Protein AF-A0A928XTD2-F1 (afdb_monomer_lite)

Sequence (99 aa):
MSQAPKLALACGALTLFSFANFASSEPSPPVVRFPVEQPVALSARVALLEQKVHALEQRLKAHEAAHKATPPTGVLADPCEPPYTVDPQGMRIPKWDCL

pLDDT: mean 70.51, std 19.49, range [35.97, 97.06]

Structure (mmCIF, N/CA/C/O backbone):
data_AF-A0A928XTD2-F1
#
_entry.id   AF-A0A928XTD2-F1
#
loop_
_atom_site.group_PDB
_atom_site.id
_atom_site.type_symbol
_atom_site.label_atom_id
_atom_site.label_alt_id
_atom_site.label_comp_id
_atom_site.label_asym_id
_atom_site.label_entity_id
_atom_site.label_seq_id
_atom_site.pdbx_PDB_ins_code
_atom_site.Cartn_x
_atom_site.Cartn_y
_atom_site.Cartn_z
_atom_site.occupancy
_atom_site.B_iso_or_equiv
_atom_site.auth_seq_id
_atom_site.auth_comp_id
_atom_site.auth_asym_id
_atom_site.auth_atom_id
_atom_site.pdbx_PDB_model_num
ATOM 1 N N . MET A 1 1 ? -7.936 -52.460 59.311 1.00 43.31 1 MET A N 1
ATOM 2 C CA . MET A 1 1 ? -8.031 -50.984 59.350 1.00 43.31 1 MET A CA 1
ATOM 3 C C . MET A 1 1 ? -9.328 -50.646 58.618 1.00 43.31 1 MET A C 1
ATOM 5 O O . MET A 1 1 ? -9.389 -50.877 57.423 1.00 43.31 1 MET A O 1
ATOM 9 N N . SER A 1 2 ? -10.469 -50.562 59.319 1.00 39.84 2 SER A N 1
ATOM 10 C CA . SER A 1 2 ? -11.049 -49.311 59.877 1.00 39.84 2 SER A CA 1
ATOM 11 C C . SER A 1 2 ? -11.036 -48.177 58.848 1.00 39.84 2 SER A C 1
ATOM 13 O O . SER A 1 2 ? -9.960 -47.865 58.365 1.00 39.84 2 SER A O 1
ATOM 15 N N . GLN A 1 3 ? -12.116 -47.479 58.489 1.00 40.34 3 GLN A N 1
ATOM 16 C CA . GLN A 1 3 ? -13.473 -47.299 59.040 1.00 40.34 3 GLN A CA 1
ATOM 17 C C . GLN A 1 3 ? -14.241 -46.502 57.943 1.00 40.34 3 GLN A C 1
ATOM 19 O O . GLN A 1 3 ? -13.661 -45.569 57.406 1.00 40.34 3 GLN A O 1
ATOM 24 N N . ALA A 1 4 ? -15.400 -46.951 57.427 1.00 52.25 4 ALA A N 1
ATOM 25 C CA . ALA A 1 4 ? -16.773 -46.545 57.821 1.00 52.25 4 ALA A CA 1
ATOM 26 C C . ALA A 1 4 ? -17.285 -45.229 57.157 1.00 52.25 4 ALA A C 1
ATOM 28 O O . ALA A 1 4 ? -16.463 -44.402 56.787 1.00 52.25 4 ALA A O 1
ATOM 29 N N . PRO A 1 5 ? -18.605 -44.918 57.138 1.00 52.09 5 PRO A N 1
ATOM 30 C CA . PRO A 1 5 ? -19.803 -45.745 56.876 1.00 52.09 5 PRO A CA 1
ATOM 31 C C . PRO A 1 5 ? -20.839 -45.029 55.935 1.00 52.09 5 PRO A C 1
ATOM 33 O O . PRO A 1 5 ? -20.773 -43.829 55.727 1.00 52.09 5 PRO A O 1
ATOM 36 N N . LYS A 1 6 ? -21.673 -45.755 55.173 1.00 40.03 6 LYS A N 1
ATOM 37 C CA . LYS A 1 6 ? -23.116 -46.065 55.379 1.00 40.03 6 LYS A CA 1
ATOM 38 C C . LYS A 1 6 ? -24.153 -44.914 55.307 1.00 40.03 6 LYS A C 1
ATOM 40 O O . LYS A 1 6 ? -23.971 -43.868 55.907 1.00 40.03 6 LYS A O 1
ATOM 45 N N . LEU A 1 7 ? -25.327 -45.311 54.784 1.00 43.59 7 LEU A N 1
ATOM 46 C CA . LEU A 1 7 ? -26.692 -44.760 54.930 1.00 43.59 7 LEU A CA 1
ATOM 47 C C . LEU A 1 7 ? -27.015 -43.518 54.067 1.00 43.59 7 LEU A C 1
ATOM 49 O O . L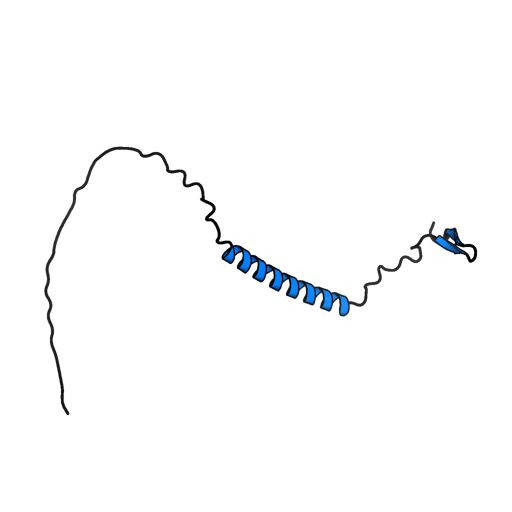EU A 1 7 ? -26.351 -42.505 54.181 1.00 43.59 7 LEU A O 1
ATOM 53 N N . ALA A 1 8 ? -27.922 -43.573 53.083 1.00 43.31 8 ALA A N 1
ATOM 54 C CA . ALA A 1 8 ? -29.364 -43.894 53.097 1.00 43.31 8 ALA A CA 1
ATOM 55 C C . ALA A 1 8 ? -30.267 -42.670 53.353 1.00 43.31 8 ALA A C 1
ATOM 57 O O . ALA A 1 8 ? -29.879 -41.740 54.046 1.00 43.31 8 ALA A O 1
ATOM 58 N N . LEU A 1 9 ? -31.502 -42.803 52.849 1.00 43.91 9 LEU A N 1
ATOM 59 C CA . LEU A 1 9 ? -32.709 -41.974 53.012 1.00 43.91 9 LEU A CA 1
ATOM 60 C C . LEU A 1 9 ? -32.779 -40.718 52.128 1.00 43.91 9 LEU A C 1
ATOM 62 O O . LEU A 1 9 ? -31.972 -39.815 52.267 1.00 43.91 9 LEU A O 1
ATOM 66 N N . ALA A 1 10 ? -33.638 -40.642 51.106 1.00 45.22 10 ALA A N 1
ATOM 67 C CA . ALA A 1 10 ? -35.097 -40.852 51.036 1.00 45.22 10 ALA A CA 1
ATOM 68 C C . ALA A 1 10 ? -35.929 -39.726 51.669 1.00 45.22 10 ALA A C 1
ATOM 70 O O . ALA A 1 10 ? -35.533 -39.116 52.655 1.00 45.22 10 ALA A O 1
ATOM 71 N N . CYS A 1 11 ? -37.131 -39.579 51.103 1.00 35.97 11 CYS A N 1
ATOM 72 C CA . CYS A 1 11 ? -38.225 -38.673 51.459 1.00 35.97 11 CYS A CA 1
ATOM 73 C C . CYS A 1 11 ? -38.011 -37.202 51.073 1.00 35.97 11 CYS A C 1
ATOM 75 O O . CYS A 1 11 ? -37.046 -36.573 51.465 1.00 35.97 11 CYS A O 1
ATOM 77 N N . GLY A 1 12 ? -38.909 -36.557 50.343 1.00 39.50 12 GLY A N 1
ATOM 78 C CA . GLY A 1 12 ? -40.240 -36.966 49.926 1.00 39.50 12 GLY A CA 1
ATOM 79 C C . GLY A 1 12 ? -41.104 -35.724 49.737 1.00 39.50 12 GLY A C 1
ATOM 80 O O . GLY A 1 12 ? -40.860 -34.701 50.361 1.00 39.50 12 GLY A O 1
ATOM 81 N N . ALA A 1 13 ? -42.126 -35.880 48.901 1.00 45.00 13 ALA A N 1
ATOM 82 C CA . ALA A 1 13 ? -43.361 -35.107 48.922 1.00 45.00 13 ALA A CA 1
ATOM 83 C C . ALA A 1 13 ? -43.252 -33.581 48.737 1.00 45.00 13 ALA A C 1
ATOM 85 O O . ALA A 1 13 ? -43.083 -32.832 49.688 1.00 45.00 13 ALA A O 1
ATOM 86 N N . LEU A 1 14 ? -43.552 -33.117 47.523 1.00 51.69 14 LEU A N 1
ATOM 87 C CA . LEU A 1 14 ? -44.649 -32.160 47.338 1.00 51.69 14 LEU A CA 1
ATOM 88 C C . LEU A 1 14 ? -45.152 -32.257 45.899 1.00 51.69 14 LEU A C 1
ATOM 90 O O . LEU A 1 14 ? -44.682 -31.641 44.950 1.00 51.69 14 LEU A O 1
ATOM 94 N N . THR A 1 15 ? -46.101 -33.170 45.788 1.00 52.50 15 THR A N 1
ATOM 95 C CA . THR A 1 15 ? -47.127 -33.284 44.769 1.00 52.50 15 THR A CA 1
ATOM 96 C C . THR A 1 15 ? -47.840 -31.957 44.491 1.00 52.50 15 THR A C 1
ATOM 98 O O . THR A 1 15 ? -48.179 -31.242 45.427 1.00 52.50 15 THR A O 1
ATOM 101 N N . LEU A 1 16 ? -48.210 -31.776 43.218 1.00 52.78 16 LEU A N 1
ATOM 102 C CA . LEU A 1 16 ? -49.444 -31.128 42.752 1.00 52.78 16 LEU A CA 1
ATOM 103 C C . LEU A 1 16 ? -49.606 -29.627 43.037 1.00 52.78 16 LEU A C 1
ATOM 105 O O . LEU A 1 16 ? -50.080 -29.251 44.098 1.00 52.78 16 LEU A O 1
ATOM 109 N N . PHE A 1 17 ? -49.442 -28.793 42.004 1.00 50.09 17 PHE A N 1
ATOM 110 C CA . PHE A 1 17 ? -50.427 -27.733 41.759 1.00 50.09 17 PHE A CA 1
ATOM 111 C C . PHE A 1 17 ? -50.679 -27.552 40.258 1.00 50.09 17 PHE A C 1
ATOM 113 O O . PHE A 1 17 ? -49.906 -26.961 39.509 1.00 50.09 17 PHE A O 1
ATOM 120 N N . SER A 1 18 ? -51.788 -28.161 39.855 1.00 46.53 18 SER A N 1
ATOM 121 C CA . SER A 1 18 ? -52.502 -28.003 38.598 1.00 46.53 18 SER A CA 1
ATOM 122 C C . SER A 1 18 ? -53.058 -26.586 38.424 1.00 46.53 18 SER A C 1
ATOM 124 O O . SER A 1 18 ? -53.511 -25.980 39.387 1.00 46.53 18 SER A O 1
ATOM 126 N N . PHE A 1 19 ? -53.075 -26.144 37.163 1.00 48.69 19 PHE A N 1
ATOM 127 C CA . PHE A 1 19 ? -54.093 -25.321 36.494 1.00 48.69 19 PHE A CA 1
ATOM 128 C C . PHE A 1 19 ? -54.784 -24.198 37.287 1.00 48.69 19 PHE A C 1
ATOM 130 O O . PHE A 1 19 ? -55.667 -24.454 38.095 1.00 48.69 19 PHE A O 1
ATOM 137 N N . ALA A 1 20 ? -54.497 -22.953 36.897 1.00 51.03 20 ALA A N 1
ATOM 138 C CA . ALA A 1 20 ? -55.472 -21.978 36.382 1.00 51.03 20 ALA A CA 1
ATOM 139 C C . ALA A 1 20 ? -54.932 -20.557 36.586 1.00 51.03 20 ALA A C 1
ATOM 141 O O . ALA A 1 20 ? -54.975 -20.009 37.681 1.00 51.03 20 ALA A O 1
ATOM 142 N N . ASN A 1 21 ? -54.477 -19.925 35.510 1.00 50.81 21 ASN A N 1
ATOM 143 C CA . ASN A 1 21 ? -54.638 -18.481 35.394 1.00 50.81 21 ASN A CA 1
ATOM 144 C C . ASN A 1 21 ? -54.981 -18.163 33.943 1.00 50.81 21 ASN A C 1
ATOM 146 O O . ASN A 1 21 ? -54.128 -17.915 33.095 1.00 50.81 21 ASN A O 1
ATOM 150 N N . PHE A 1 22 ? -56.274 -18.310 33.669 1.00 50.75 22 PHE A N 1
ATOM 151 C CA . PHE A 1 22 ? -56.928 -17.842 32.465 1.00 50.75 22 PHE A CA 1
ATOM 152 C C . PHE A 1 22 ? -57.494 -16.446 32.762 1.00 50.75 22 PHE A C 1
ATOM 154 O O . PHE A 1 22 ? -58.167 -16.272 33.773 1.00 50.75 22 PHE A O 1
ATOM 161 N N . ALA A 1 23 ? -57.244 -15.518 31.831 1.00 46.38 23 ALA A N 1
ATOM 162 C CA . ALA A 1 23 ? -57.829 -14.182 31.668 1.00 46.38 23 ALA A CA 1
ATOM 163 C C . ALA A 1 23 ? -57.344 -13.033 32.584 1.00 46.38 23 ALA A C 1
ATOM 165 O O . ALA A 1 23 ? -57.787 -12.895 33.716 1.00 46.38 23 ALA A O 1
ATOM 166 N N . SER A 1 24 ? -56.579 -12.092 32.006 1.00 40.62 24 SER A N 1
ATOM 167 C CA . SER A 1 24 ? -57.055 -10.701 31.893 1.00 40.62 24 SER A CA 1
ATOM 168 C C . SER A 1 24 ? -56.265 -9.885 30.853 1.00 40.62 24 SER A C 1
ATOM 170 O O . SER A 1 24 ? -55.041 -9.841 30.879 1.00 40.62 24 SER A O 1
ATOM 172 N N . SER A 1 25 ? -57.034 -9.308 29.928 1.00 47.28 25 SER A N 1
ATOM 173 C CA . SER A 1 25 ? -56.842 -8.153 29.034 1.00 47.28 25 SER A CA 1
ATOM 174 C C . SER A 1 25 ? -55.489 -7.416 28.979 1.00 47.28 25 SER A C 1
ATOM 176 O O . SER A 1 25 ? -54.993 -6.957 30.000 1.00 47.28 25 SER A O 1
ATOM 178 N N . GLU A 1 26 ? -54.975 -7.195 27.756 1.00 51.66 26 GLU A N 1
ATOM 179 C CA . GLU A 1 26 ? -54.821 -5.870 27.091 1.00 51.66 26 GLU A CA 1
ATOM 180 C C . GLU A 1 26 ? -53.644 -5.902 26.076 1.00 51.66 26 GLU A C 1
ATOM 182 O O . GLU A 1 26 ? -52.535 -6.311 26.438 1.00 51.66 26 GLU A O 1
ATOM 187 N N . PRO A 1 27 ? -53.824 -5.528 24.788 1.00 47.47 27 PRO A N 1
ATOM 188 C CA . PRO A 1 27 ? -52.759 -5.624 23.795 1.00 47.47 27 PRO A CA 1
ATOM 189 C C . PRO A 1 27 ? -51.774 -4.470 23.996 1.00 47.47 27 PRO A C 1
ATOM 191 O O . PRO A 1 27 ? -52.011 -3.341 23.572 1.00 47.47 27 PRO A O 1
ATOM 194 N N . SER A 1 28 ? -50.646 -4.750 24.645 1.00 51.66 28 SER A N 1
ATOM 195 C CA . SER A 1 28 ? -49.520 -3.816 24.650 1.00 51.66 28 SER A CA 1
ATOM 196 C C . SER A 1 28 ? -48.905 -3.761 23.241 1.00 51.66 28 SER A C 1
ATOM 198 O O . SER A 1 28 ? -48.684 -4.810 22.627 1.00 51.66 28 SER A O 1
ATOM 200 N N . PRO A 1 29 ? -48.673 -2.559 22.679 1.00 56.34 29 PRO A N 1
ATOM 201 C CA . PRO A 1 29 ? -48.157 -2.413 21.322 1.00 56.34 29 PRO A CA 1
ATOM 202 C C . PRO A 1 29 ? -46.772 -3.063 21.198 1.00 56.34 29 PRO A C 1
ATOM 204 O O . PRO A 1 29 ? -46.041 -3.137 22.192 1.00 56.34 29 PRO A O 1
ATOM 207 N N . PRO A 1 30 ? -46.379 -3.524 19.992 1.00 56.50 30 PRO A N 1
ATOM 208 C CA . PRO A 1 30 ? -45.070 -4.117 19.783 1.00 56.50 30 PRO A CA 1
ATOM 209 C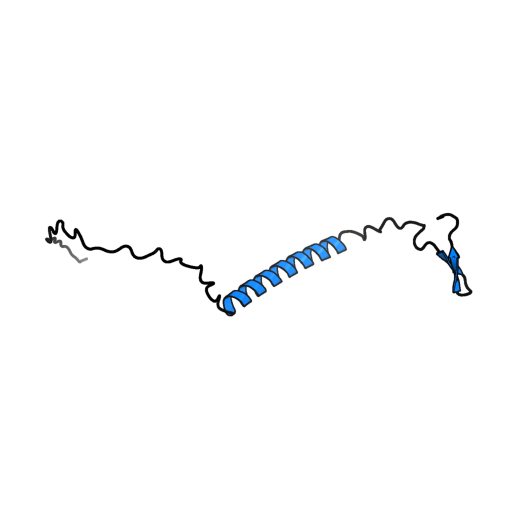 C . PRO A 1 30 ? -44.015 -3.094 20.188 1.00 56.50 30 PRO A C 1
ATOM 211 O O . PRO A 1 30 ? -43.867 -2.046 19.559 1.00 56.50 30 PRO A O 1
ATOM 214 N N . VAL A 1 31 ? -43.294 -3.393 21.268 1.00 58.75 31 VAL A N 1
ATOM 215 C CA . VAL A 1 31 ? -42.099 -2.650 21.650 1.00 58.75 31 VAL A CA 1
ATOM 216 C C . VAL A 1 31 ? -41.133 -2.805 20.485 1.00 58.75 31 VAL A C 1
ATOM 218 O O . VAL A 1 31 ? -40.479 -3.840 20.341 1.00 58.75 31 VAL A O 1
ATOM 221 N N . VAL A 1 32 ? -41.077 -1.788 19.624 1.00 60.12 32 VAL A N 1
ATOM 222 C CA . VAL A 1 32 ? -40.020 -1.626 18.634 1.00 60.12 32 VAL A CA 1
ATOM 223 C C . VAL A 1 32 ? -38.741 -1.478 19.443 1.00 60.12 32 VAL A C 1
ATOM 225 O O . VAL A 1 32 ? -38.388 -0.395 19.908 1.00 60.12 32 VAL A O 1
ATOM 228 N N . ARG A 1 33 ? -38.071 -2.605 19.687 1.00 60.50 33 ARG A N 1
ATOM 229 C CA . ARG A 1 33 ? -36.699 -2.606 20.168 1.00 60.50 33 ARG A CA 1
ATOM 230 C C . ARG A 1 33 ? -35.862 -2.088 19.015 1.00 60.50 33 ARG A C 1
ATOM 232 O O . ARG A 1 33 ? -35.424 -2.852 18.161 1.00 60.50 33 ARG A O 1
ATOM 239 N N . PHE A 1 34 ? -35.677 -0.775 18.977 1.00 54.59 34 PHE A N 1
ATOM 240 C CA . PHE A 1 34 ? -34.568 -0.212 18.234 1.00 54.59 34 PHE A CA 1
ATOM 241 C C . PHE A 1 34 ? -33.302 -0.922 18.728 1.00 54.59 34 PHE A C 1
ATOM 243 O O . PHE A 1 34 ? -33.142 -1.065 19.947 1.00 54.59 34 PHE A O 1
ATOM 250 N N . PRO A 1 35 ? -32.436 -1.423 17.832 1.00 60.34 35 PRO A N 1
ATOM 251 C CA . PRO A 1 35 ? -31.119 -1.873 18.234 1.00 60.34 35 PRO A CA 1
ATOM 252 C C . PRO A 1 35 ? -30.416 -0.658 18.835 1.00 60.34 35 PRO A C 1
ATOM 254 O O . PRO A 1 35 ? -29.944 0.225 18.127 1.00 60.34 35 PRO A O 1
ATOM 257 N N . VAL A 1 36 ? -30.438 -0.577 20.163 1.00 53.84 36 VAL A N 1
ATOM 258 C CA . VAL A 1 36 ? -29.594 0.331 20.924 1.00 53.84 36 VAL A CA 1
ATOM 259 C C . VAL A 1 36 ? -28.181 -0.052 20.518 1.00 53.84 36 VAL A C 1
ATOM 261 O O . VAL A 1 36 ? -27.740 -1.157 20.839 1.00 53.84 36 VAL A O 1
ATOM 264 N N . GLU A 1 37 ? -27.500 0.815 19.763 1.00 62.84 37 GLU A N 1
ATOM 265 C CA . GLU A 1 37 ? -26.048 0.753 19.664 1.00 62.84 37 GLU A CA 1
ATOM 266 C C . GLU A 1 37 ? -25.544 0.778 21.103 1.00 62.84 37 GLU A C 1
ATOM 268 O O . GLU A 1 37 ? -25.587 1.802 21.788 1.00 62.84 37 GLU A O 1
ATOM 273 N N . GLN A 1 38 ? -25.168 -0.395 21.608 1.00 62.44 38 GLN A N 1
ATOM 274 C CA . GLN A 1 38 ? -24.525 -0.490 22.900 1.00 62.44 38 GLN A CA 1
ATOM 275 C C . GLN A 1 38 ? -23.287 0.396 22.815 1.00 62.44 38 GLN A C 1
ATOM 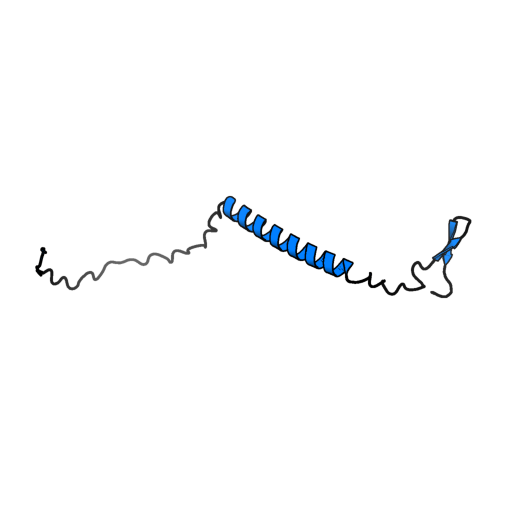277 O O . GLN A 1 38 ? -22.528 0.259 21.851 1.00 62.44 38 GLN A O 1
ATOM 282 N N . PRO A 1 39 ? -23.066 1.305 23.779 1.00 60.84 39 PRO A N 1
ATOM 283 C CA . PRO A 1 39 ? -21.841 2.073 23.813 1.00 60.84 39 PRO A CA 1
ATOM 284 C C . PRO A 1 39 ? -20.703 1.073 24.002 1.00 60.84 39 PRO A C 1
ATOM 286 O O . PRO A 1 39 ? -20.439 0.608 25.111 1.00 60.84 39 PRO A O 1
ATOM 289 N N . VAL A 1 40 ? -20.066 0.679 22.897 1.00 64.81 40 VAL A N 1
ATOM 290 C CA . VAL A 1 40 ? -18.871 -0.151 22.933 1.00 64.81 40 VAL A CA 1
ATOM 291 C C . VAL A 1 40 ? -17.876 0.649 23.748 1.00 64.81 40 VAL A C 1
ATOM 293 O O . VAL A 1 40 ? -17.498 1.758 23.353 1.00 64.81 40 VAL A O 1
ATOM 296 N N . ALA A 1 41 ? -17.516 0.111 24.914 1.00 76.44 41 ALA A N 1
ATOM 297 C CA . ALA A 1 41 ? -16.571 0.747 25.811 1.00 76.44 41 ALA A CA 1
ATOM 298 C C . ALA A 1 41 ? -15.356 1.188 24.991 1.00 76.44 41 ALA A C 1
ATOM 300 O O . ALA A 1 41 ? -14.880 0.442 24.132 1.00 76.44 41 ALA A O 1
ATOM 301 N N . LEU A 1 42 ? -14.874 2.414 25.210 1.00 80.88 42 LEU A N 1
ATOM 302 C CA . LEU A 1 42 ? -13.769 2.970 24.423 1.00 80.88 42 LEU A CA 1
ATOM 303 C C . LEU A 1 42 ? -12.562 2.018 24.399 1.00 80.88 42 LEU A C 1
ATOM 305 O O . LEU A 1 42 ? -11.911 1.895 23.368 1.00 80.88 42 LEU A O 1
ATOM 309 N N . SER A 1 43 ? -12.353 1.256 25.476 1.00 81.00 43 SER A N 1
ATOM 310 C CA . SER A 1 43 ? -11.371 0.171 25.562 1.00 81.00 43 SER A CA 1
ATOM 311 C C . SER A 1 43 ? -11.552 -0.923 24.505 1.00 81.00 43 SER A C 1
ATOM 313 O O . SER A 1 43 ? -10.577 -1.337 23.890 1.00 81.00 43 SER A O 1
ATOM 315 N N . ALA A 1 44 ? -12.778 -1.369 24.235 1.00 84.44 44 ALA A N 1
ATOM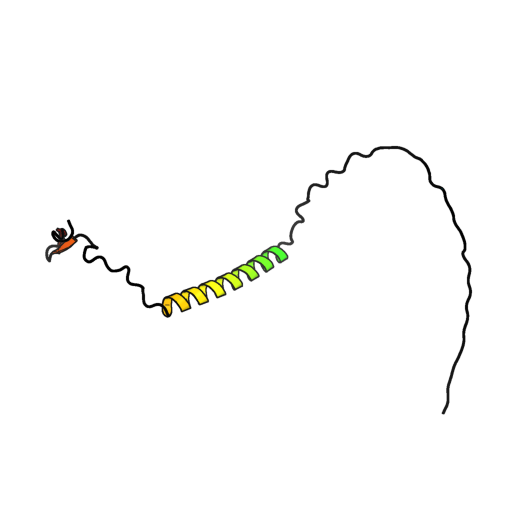 316 C CA . ALA A 1 44 ? -13.055 -2.378 23.214 1.00 84.44 44 ALA A CA 1
ATOM 317 C C . ALA A 1 44 ? -12.852 -1.830 21.792 1.00 84.44 44 ALA A C 1
ATOM 319 O O . ALA A 1 44 ? -12.403 -2.557 20.907 1.00 84.44 44 ALA A O 1
ATOM 320 N N . ARG A 1 45 ? -13.108 -0.533 21.570 1.00 86.50 45 ARG A N 1
ATOM 321 C CA . ARG A 1 45 ? -12.772 0.123 20.295 1.00 86.50 45 ARG A CA 1
ATOM 322 C C . ARG A 1 45 ? -11.259 0.203 20.117 1.00 86.50 45 ARG A C 1
ATOM 324 O O . ARG A 1 45 ? -10.768 -0.169 19.057 1.00 86.50 45 ARG A O 1
ATOM 331 N N . VAL A 1 46 ? -10.533 0.629 21.150 1.00 89.25 46 VAL A N 1
ATOM 332 C CA . VAL A 1 46 ? -9.065 0.714 21.134 1.00 89.25 46 VAL A CA 1
ATOM 333 C C . VAL A 1 46 ? -8.444 -0.659 20.878 1.00 89.25 46 VAL A C 1
ATOM 335 O O . VAL A 1 46 ? -7.669 -0.782 19.938 1.00 89.25 46 VAL A O 1
ATOM 338 N N . ALA A 1 47 ? -8.878 -1.703 21.587 1.00 89.62 47 ALA A N 1
ATOM 339 C CA . ALA A 1 47 ? -8.386 -3.067 21.372 1.00 89.62 47 ALA A CA 1
ATOM 340 C C . ALA A 1 47 ? -8.621 -3.563 19.931 1.00 89.62 47 ALA A C 1
ATOM 342 O O . ALA A 1 47 ? -7.759 -4.193 19.320 1.00 89.62 47 ALA A O 1
ATOM 343 N N . LEU A 1 48 ? -9.779 -3.237 19.346 1.00 92.19 48 LEU A N 1
ATOM 344 C CA . LEU A 1 48 ? -10.090 -3.593 17.961 1.00 92.19 48 LEU A CA 1
ATOM 345 C C . LEU A 1 48 ? -9.227 -2.814 16.956 1.00 92.19 48 LEU A C 1
ATOM 347 O O . LEU A 1 48 ? -8.813 -3.365 15.934 1.00 92.19 48 LEU A O 1
ATOM 351 N N . LEU A 1 49 ? -8.952 -1.537 17.227 1.00 93.88 49 LEU A N 1
ATOM 352 C CA . LEU A 1 49 ? -8.041 -0.724 16.422 1.00 93.88 49 LEU A CA 1
ATOM 353 C C . LEU A 1 49 ? -6.604 -1.247 16.505 1.00 93.88 49 LEU A C 1
ATOM 355 O O . LEU A 1 49 ? -5.976 -1.419 15.463 1.00 93.88 49 LEU A O 1
ATOM 359 N N . GLU A 1 50 ? -6.118 -1.572 17.701 1.00 95.25 50 GLU A N 1
ATOM 360 C CA . GLU A 1 50 ? -4.797 -2.172 17.907 1.00 95.25 50 GLU A CA 1
ATOM 361 C C . GLU A 1 50 ? -4.659 -3.464 17.098 1.00 95.25 50 GLU A C 1
ATOM 363 O O . GLU A 1 50 ? -3.702 -3.614 16.337 1.00 95.25 50 GLU A O 1
ATOM 368 N N . GLN A 1 51 ? -5.656 -4.351 17.152 1.00 94.56 51 GLN A N 1
ATOM 369 C CA . GLN A 1 51 ? -5.657 -5.584 16.362 1.00 94.56 51 GLN A CA 1
ATOM 370 C C . GLN A 1 51 ? -5.584 -5.314 14.849 1.00 94.56 51 GLN A C 1
ATOM 372 O O . GLN A 1 51 ? -4.847 -5.990 14.125 1.00 94.56 51 GLN A O 1
ATOM 377 N N . LYS A 1 52 ? -6.335 -4.324 14.352 1.00 96.06 52 LYS A N 1
ATOM 378 C CA . LYS A 1 52 ? -6.321 -3.954 12.928 1.00 96.06 52 LYS A CA 1
ATOM 379 C C . LYS A 1 52 ? -4.975 -3.387 12.489 1.00 96.06 52 LYS A C 1
ATOM 381 O O . LYS A 1 52 ? -4.522 -3.722 11.397 1.00 96.06 52 LYS A O 1
ATOM 386 N N . VAL A 1 53 ? -4.340 -2.564 13.321 1.00 97.06 53 VAL A N 1
ATOM 387 C CA . VAL A 1 53 ? -3.016 -1.997 13.032 1.00 97.06 53 VAL A CA 1
ATOM 388 C C . VAL A 1 53 ? -1.983 -3.113 12.895 1.00 97.06 53 VAL A C 1
ATOM 390 O O . VAL A 1 53 ? -1.315 -3.182 11.867 1.00 97.06 53 VAL A O 1
ATOM 393 N N . HIS A 1 54 ? -1.948 -4.062 13.832 1.00 96.06 54 HIS A N 1
ATOM 394 C CA . HIS A 1 54 ? -1.017 -5.194 13.766 1.00 96.06 54 HIS A CA 1
ATOM 395 C C . HIS A 1 54 ? -1.220 -6.041 12.499 1.00 96.06 54 HIS A C 1
ATOM 397 O O . HIS A 1 54 ? -0.257 -6.452 11.849 1.00 96.06 54 HIS A O 1
ATOM 403 N N . ALA A 1 55 ? -2.473 -6.279 12.099 1.00 95.31 55 ALA A N 1
ATOM 404 C CA . ALA A 1 55 ? -2.770 -7.006 10.867 1.00 95.31 55 ALA A CA 1
ATOM 405 C C . ALA A 1 55 ? -2.308 -6.244 9.610 1.00 95.31 55 ALA A C 1
ATOM 407 O O . ALA A 1 55 ? -1.834 -6.854 8.648 1.00 95.31 55 ALA A O 1
ATOM 408 N N . LEU A 1 56 ? -2.434 -4.915 9.599 1.00 96.62 56 LEU A N 1
ATOM 409 C CA . LEU A 1 56 ? -1.977 -4.082 8.486 1.00 96.62 56 LEU A CA 1
ATOM 410 C C . LEU A 1 56 ? -0.452 -4.017 8.407 1.00 96.62 56 LEU A C 1
ATOM 412 O O . LEU A 1 56 ? 0.087 -4.148 7.311 1.00 96.62 56 LEU A O 1
ATOM 416 N N . GLU A 1 57 ? 0.242 -3.899 9.536 1.00 96.06 57 GLU A N 1
ATOM 417 C CA . GLU A 1 57 ? 1.708 -3.926 9.585 1.00 96.06 57 GLU A CA 1
ATOM 418 C C . GLU A 1 57 ? 2.270 -5.231 9.009 1.00 96.06 57 GLU A C 1
ATOM 420 O O . GLU A 1 57 ? 3.208 -5.215 8.210 1.00 96.06 57 GLU A O 1
ATOM 425 N N . GLN A 1 58 ? 1.654 -6.372 9.334 1.00 94.38 58 GLN A N 1
ATOM 426 C CA . GLN A 1 58 ? 2.046 -7.665 8.766 1.00 94.38 58 GLN A CA 1
ATOM 427 C C . GLN A 1 58 ? 1.844 -7.719 7.248 1.00 94.38 58 GLN A C 1
ATOM 429 O O . GLN A 1 58 ? 2.716 -8.204 6.521 1.00 94.38 58 GLN A O 1
ATOM 434 N N . ARG A 1 59 ? 0.713 -7.203 6.752 1.00 93.19 59 ARG A N 1
ATOM 435 C CA . ARG A 1 59 ? 0.428 -7.145 5.310 1.00 93.19 59 ARG A CA 1
ATOM 436 C C . ARG A 1 59 ? 1.383 -6.210 4.579 1.00 93.19 59 ARG A C 1
ATOM 438 O O . ARG A 1 59 ? 1.825 -6.551 3.484 1.00 93.19 59 ARG A O 1
ATOM 445 N N . LEU A 1 60 ? 1.722 -5.072 5.181 1.00 93.38 60 LEU A N 1
ATOM 446 C CA . LEU A 1 60 ? 2.685 -4.130 4.622 1.00 93.38 60 LEU A CA 1
ATOM 447 C C . LEU A 1 60 ? 4.070 -4.769 4.537 1.00 93.38 60 LEU A C 1
ATOM 449 O O . LEU A 1 60 ? 4.669 -4.761 3.470 1.00 93.38 60 LEU A O 1
ATOM 453 N N . LYS A 1 61 ? 4.529 -5.425 5.606 1.00 92.81 61 LYS A N 1
ATOM 454 C CA . LYS A 1 61 ? 5.812 -6.137 5.612 1.00 92.81 61 LYS A CA 1
ATOM 455 C C . LYS A 1 61 ? 5.875 -7.233 4.545 1.00 92.81 61 LYS A C 1
ATOM 457 O O . LYS A 1 61 ? 6.906 -7.405 3.900 1.00 92.81 61 LYS A O 1
ATOM 462 N N . ALA A 1 62 ? 4.780 -7.965 4.337 1.00 88.25 62 ALA A N 1
ATOM 463 C CA . ALA A 1 62 ? 4.688 -8.952 3.263 1.00 88.25 62 ALA A CA 1
ATOM 464 C C . ALA A 1 62 ? 4.745 -8.297 1.872 1.00 88.25 62 ALA A C 1
ATOM 466 O O . ALA A 1 62 ? 5.420 -8.811 0.983 1.00 88.25 62 ALA A O 1
ATOM 467 N N . HIS A 1 63 ? 4.087 -7.149 1.689 1.00 86.44 63 HIS A N 1
ATOM 468 C CA . HIS A 1 63 ? 4.119 -6.392 0.437 1.00 86.44 63 HIS A CA 1
ATOM 469 C C . HIS A 1 63 ? 5.497 -5.777 0.159 1.00 86.44 63 HIS A C 1
ATOM 471 O O . HIS A 1 63 ? 5.985 -5.853 -0.962 1.00 86.44 63 HIS A O 1
ATOM 477 N N . GLU A 1 64 ? 6.165 -5.220 1.167 1.00 86.75 64 GLU A N 1
ATOM 478 C CA . GLU A 1 64 ? 7.537 -4.714 1.055 1.00 86.75 64 GLU A CA 1
ATOM 479 C C . GLU A 1 64 ? 8.524 -5.839 0.744 1.00 86.75 64 GLU A C 1
ATOM 481 O O . GLU A 1 64 ? 9.386 -5.686 -0.119 1.00 86.75 64 GLU A O 1
ATOM 486 N N . ALA A 1 65 ? 8.381 -6.997 1.396 1.00 83.19 65 ALA A N 1
ATOM 487 C CA . ALA A 1 65 ? 9.185 -8.172 1.083 1.00 83.19 65 ALA A CA 1
ATOM 488 C C . ALA A 1 65 ? 8.945 -8.647 -0.358 1.00 83.19 65 ALA A C 1
ATOM 490 O O . ALA A 1 65 ? 9.907 -8.951 -1.063 1.00 83.19 65 ALA A O 1
ATOM 491 N N . ALA A 1 66 ? 7.691 -8.649 -0.818 1.00 80.31 66 ALA A N 1
ATOM 492 C CA . ALA A 1 66 ? 7.350 -8.958 -2.202 1.00 80.31 66 ALA A CA 1
ATOM 493 C C . ALA A 1 66 ? 7.937 -7.926 -3.175 1.00 80.31 66 ALA A C 1
ATOM 495 O O . ALA A 1 66 ? 8.523 -8.310 -4.178 1.00 80.31 66 ALA A O 1
ATOM 496 N N . HIS A 1 67 ? 7.873 -6.632 -2.866 1.00 74.50 67 HIS A N 1
ATOM 497 C CA . HIS A 1 67 ? 8.437 -5.565 -3.697 1.00 74.50 67 HIS A CA 1
ATOM 498 C C . HIS A 1 67 ? 9.973 -5.552 -3.691 1.00 74.50 67 HIS A C 1
ATOM 500 O O . HIS A 1 67 ? 10.594 -5.086 -4.637 1.00 74.50 67 HIS A O 1
ATOM 506 N N . LYS A 1 68 ? 10.615 -6.053 -2.633 1.00 73.00 68 LYS A N 1
ATOM 507 C CA . LYS A 1 68 ? 12.071 -6.236 -2.603 1.00 73.00 68 LYS A CA 1
ATOM 508 C C . LYS A 1 68 ? 12.506 -7.485 -3.376 1.00 73.00 68 LYS A C 1
ATOM 510 O O . LYS A 1 68 ? 13.590 -7.501 -3.951 1.00 73.00 68 LYS A O 1
ATOM 515 N N . ALA A 1 69 ? 11.691 -8.540 -3.343 1.00 66.69 69 ALA A N 1
ATOM 516 C CA . ALA A 1 69 ? 11.956 -9.805 -4.028 1.00 66.69 69 ALA A CA 1
ATOM 517 C C . ALA A 1 69 ? 11.608 -9.752 -5.520 1.00 66.69 69 ALA A C 1
ATOM 519 O O . ALA A 1 69 ? 12.231 -10.438 -6.328 1.00 66.69 69 ALA A O 1
ATOM 520 N N . THR A 1 70 ? 10.631 -8.927 -5.888 1.00 57.44 70 THR A N 1
ATOM 521 C CA . THR A 1 70 ? 10.363 -8.596 -7.280 1.00 57.44 70 THR A CA 1
ATOM 522 C C . THR A 1 70 ? 11.400 -7.542 -7.663 1.00 57.44 70 THR A C 1
ATOM 524 O O . THR A 1 70 ? 11.417 -6.484 -7.032 1.00 57.44 70 THR A O 1
ATOM 527 N N . PRO A 1 71 ? 12.290 -7.774 -8.649 1.00 60.41 71 PRO A N 1
ATOM 528 C CA . PRO A 1 71 ? 13.004 -6.649 -9.252 1.00 60.41 71 PRO A CA 1
ATOM 529 C C . PRO A 1 71 ? 11.950 -5.610 -9.644 1.00 60.41 71 PRO A C 1
ATOM 531 O O . PRO A 1 71 ? 10.821 -6.026 -9.926 1.00 60.41 71 PRO A O 1
ATOM 534 N N . PRO A 1 72 ? 12.243 -4.292 -9.643 1.00 61.50 72 PRO A N 1
ATOM 535 C CA . PRO A 1 72 ? 11.290 -3.351 -10.203 1.00 61.50 72 PRO A CA 1
ATOM 536 C C . PRO A 1 72 ? 10.930 -3.930 -11.562 1.00 61.50 72 PRO A C 1
ATOM 538 O O . PRO A 1 72 ? 11.813 -4.110 -12.406 1.00 61.50 72 PRO A O 1
ATOM 541 N N . THR A 1 73 ? 9.669 -4.340 -11.731 1.00 59.94 73 THR A N 1
ATOM 542 C CA . THR A 1 73 ? 9.120 -4.537 -13.056 1.00 59.94 73 THR A CA 1
ATOM 543 C C . THR A 1 73 ? 9.239 -3.140 -13.595 1.00 59.94 73 THR A C 1
ATOM 545 O O . THR A 1 73 ? 8.422 -2.280 -13.267 1.00 59.94 73 THR A O 1
ATOM 548 N N . GLY A 1 74 ? 10.375 -2.872 -14.244 1.00 52.81 74 GLY A N 1
ATOM 549 C CA . GLY A 1 74 ? 10.584 -1.655 -14.971 1.00 52.81 74 GLY A CA 1
ATOM 550 C C . GLY A 1 74 ? 9.322 -1.582 -15.783 1.00 52.81 74 GLY A C 1
ATOM 551 O O . GLY A 1 74 ? 9.049 -2.496 -16.567 1.00 52.81 74 GLY A O 1
ATOM 552 N N . VAL A 1 75 ? 8.501 -0.571 -15.489 1.00 59.25 75 VAL A N 1
ATOM 553 C CA . VAL A 1 75 ? 7.596 -0.009 -16.479 1.00 59.25 75 VAL A CA 1
ATOM 554 C C . VAL A 1 75 ? 8.411 -0.104 -17.743 1.00 59.25 75 VAL A C 1
ATOM 556 O O . VAL A 1 75 ? 9.520 0.433 -17.728 1.00 59.25 75 VAL A O 1
ATOM 559 N N . LEU A 1 76 ? 7.994 -0.978 -18.664 1.00 60.09 76 LEU A N 1
ATOM 560 C CA . LEU A 1 76 ? 8.757 -1.326 -19.850 1.00 60.09 76 LEU A CA 1
ATOM 561 C C . LEU A 1 76 ? 9.099 0.026 -20.448 1.00 60.09 76 LEU A C 1
ATOM 563 O O . LEU A 1 76 ? 8.172 0.703 -20.881 1.00 60.09 76 LEU A O 1
ATOM 567 N N . ALA A 1 77 ? 10.327 0.500 -20.206 1.00 65.62 77 ALA A N 1
ATOM 568 C CA . ALA A 1 77 ? 10.547 1.936 -20.151 1.00 65.62 77 ALA A CA 1
ATOM 569 C C . ALA A 1 77 ? 10.381 2.365 -21.581 1.00 65.62 77 ALA A C 1
ATOM 571 O O . ALA A 1 77 ? 11.204 1.978 -22.415 1.00 65.62 77 ALA A O 1
ATOM 572 N N . ASP A 1 78 ? 9.251 3.005 -21.870 1.00 74.62 78 ASP A N 1
ATOM 573 C CA . ASP A 1 78 ? 8.939 3.357 -23.229 1.00 74.62 78 ASP A CA 1
ATOM 574 C C . ASP A 1 78 ? 10.124 4.219 -23.665 1.00 74.62 78 ASP A C 1
ATOM 576 O O . ASP A 1 78 ? 10.434 5.205 -22.984 1.00 74.62 78 ASP A O 1
ATOM 580 N N . PRO A 1 79 ? 10.878 3.826 -24.707 1.00 78.88 79 PRO A N 1
ATOM 581 C CA . PRO A 1 79 ? 12.036 4.599 -25.150 1.00 78.88 79 PRO A CA 1
ATOM 582 C C . PRO A 1 79 ? 11.664 6.067 -25.436 1.00 78.88 79 PRO A C 1
ATOM 584 O O . PRO A 1 79 ? 12.523 6.964 -25.427 1.00 78.88 79 PRO A O 1
ATOM 587 N N . CYS A 1 80 ? 10.370 6.320 -25.622 1.00 83.56 80 CYS A N 1
ATOM 588 C CA . CYS A 1 80 ? 9.766 7.611 -25.846 1.00 83.56 80 CYS A CA 1
ATOM 589 C C . CYS A 1 80 ? 9.384 8.399 -24.590 1.00 83.56 80 CYS A C 1
ATOM 591 O O . CYS A 1 80 ? 8.945 9.537 -24.734 1.00 83.56 80 CYS A O 1
ATOM 593 N N . GLU A 1 81 ? 9.619 7.897 -23.375 1.00 86.31 81 GLU A N 1
ATOM 594 C CA . GLU A 1 81 ? 9.335 8.631 -22.140 1.00 86.31 81 GLU A CA 1
ATOM 595 C C . GLU A 1 81 ? 10.631 9.013 -21.393 1.00 86.31 81 GLU A C 1
ATOM 597 O O . GLU A 1 81 ? 11.402 8.142 -20.984 1.00 86.31 81 GLU A O 1
ATOM 602 N N . PRO A 1 82 ? 10.936 10.317 -21.220 1.00 84.75 82 PRO A N 1
ATOM 603 C CA . PRO A 1 82 ? 10.166 11.489 -21.653 1.00 84.75 82 PRO A CA 1
ATOM 604 C C . PRO A 1 82 ? 10.233 11.733 -23.181 1.00 84.75 82 PRO A C 1
ATOM 606 O O . PRO A 1 82 ? 11.240 11.374 -23.810 1.00 84.75 82 PRO A O 1
ATOM 609 N N . PRO A 1 83 ? 9.221 12.411 -23.773 1.00 87.62 83 PRO A N 1
ATOM 610 C CA . PRO A 1 83 ? 9.110 12.647 -25.225 1.00 87.62 83 PRO A CA 1
ATOM 611 C C . PRO A 1 83 ? 10.085 13.710 -25.753 1.00 87.62 83 PRO A C 1
ATOM 613 O O . PRO A 1 83 ? 10.029 14.117 -26.914 1.00 87.62 83 PRO A O 1
ATOM 616 N N . TYR A 1 84 ? 10.987 14.188 -24.898 1.00 89.56 84 TYR A N 1
ATOM 617 C CA . TYR A 1 84 ? 11.996 15.179 -25.225 1.00 89.56 84 TYR A CA 1
ATOM 618 C C . TYR A 1 84 ? 13.343 14.814 -24.601 1.00 89.56 84 TYR A C 1
ATOM 620 O O . TYR A 1 84 ? 13.419 14.157 -23.562 1.00 89.56 84 TYR A O 1
ATOM 628 N N . THR A 1 85 ? 14.416 15.277 -25.226 1.00 91.44 85 THR A N 1
ATOM 629 C CA . THR A 1 85 ? 15.765 15.331 -24.660 1.00 91.44 85 THR A CA 1
ATOM 630 C C . THR A 1 85 ? 16.092 16.772 -24.271 1.00 91.44 85 THR A C 1
ATOM 632 O O . THR A 1 85 ? 15.430 17.708 -24.717 1.00 91.44 85 THR A O 1
ATOM 635 N N . VAL A 1 86 ? 17.065 16.967 -23.381 1.00 92.62 86 VAL A N 1
ATOM 636 C CA . VAL A 1 86 ? 17.536 18.303 -22.988 1.00 92.62 86 VAL A CA 1
ATOM 637 C C . VAL A 1 86 ? 18.925 18.503 -23.576 1.00 92.62 86 VAL A C 1
ATOM 639 O O . VAL A 1 86 ? 19.797 17.658 -23.376 1.00 92.62 86 VAL A O 1
ATOM 642 N N . 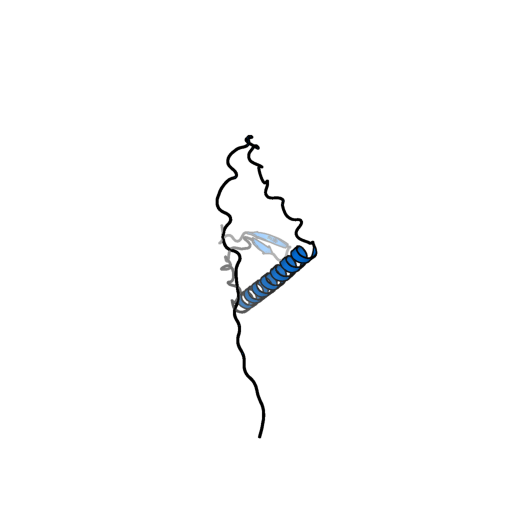ASP A 1 87 ? 19.117 19.581 -24.329 1.00 92.19 87 ASP A N 1
ATOM 643 C CA . ASP A 1 87 ? 20.409 19.914 -24.926 1.00 92.19 87 ASP A CA 1
ATOM 644 C C . ASP A 1 87 ? 21.372 20.554 -23.898 1.00 92.19 87 ASP A C 1
ATOM 646 O O . ASP A 1 87 ? 20.967 20.901 -22.783 1.00 92.19 87 ASP A O 1
ATOM 650 N N . PRO A 1 88 ? 22.659 20.748 -24.239 1.00 95.75 88 PRO A N 1
ATOM 651 C CA . PRO A 1 88 ? 23.614 21.410 -23.346 1.00 95.75 88 PRO A CA 1
ATOM 652 C C . PRO A 1 88 ? 23.256 22.864 -22.990 1.00 95.75 88 PRO A C 1
ATOM 654 O O . PRO A 1 88 ? 23.818 23.412 -22.044 1.00 95.75 88 PRO A O 1
ATOM 657 N N . GLN A 1 89 ? 22.351 23.499 -23.740 1.00 95.44 89 GLN A N 1
ATOM 658 C CA . GLN A 1 89 ? 21.856 24.858 -23.506 1.00 95.44 89 GLN A CA 1
ATOM 659 C C . GLN A 1 89 ? 20.592 24.870 -22.620 1.00 95.44 89 GLN A C 1
ATOM 661 O O . GLN A 1 89 ? 20.109 25.943 -22.259 1.00 95.44 89 GLN A O 1
ATOM 666 N N . GLY A 1 90 ? 20.068 23.698 -22.238 1.00 93.50 90 GLY A N 1
ATOM 667 C CA . GLY A 1 90 ? 18.863 23.532 -21.424 1.00 93.50 90 GLY A CA 1
ATOM 668 C C . GLY A 1 90 ? 17.544 23.536 -22.211 1.00 93.50 90 GLY A C 1
ATOM 669 O O . GLY A 1 90 ? 16.472 23.545 -21.600 1.00 93.50 90 GLY A O 1
ATOM 670 N N . MET A 1 91 ? 17.585 23.525 -23.542 1.00 94.69 91 MET A N 1
ATOM 671 C CA . MET A 1 91 ? 16.408 23.476 -24.410 1.00 94.69 91 MET A CA 1
ATOM 672 C C . MET A 1 91 ? 15.852 22.054 -24.509 1.00 94.69 91 MET A C 1
ATOM 674 O O . MET A 1 91 ? 16.596 21.079 -24.607 1.00 94.69 91 MET A O 1
ATOM 678 N N . ARG A 1 92 ? 14.519 21.934 -24.517 1.00 92.62 92 ARG A N 1
ATOM 679 C CA . ARG A 1 92 ? 13.815 20.656 -24.694 1.00 92.62 92 ARG A CA 1
ATOM 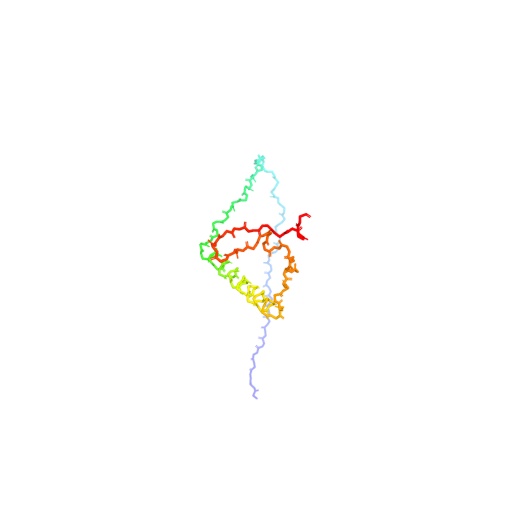680 C C . ARG A 1 92 ? 13.621 20.372 -26.184 1.00 92.62 92 ARG A C 1
ATOM 682 O O . ARG A 1 92 ? 12.874 21.091 -26.843 1.00 92.62 92 ARG A O 1
ATOM 689 N N . ILE A 1 93 ? 14.266 19.329 -26.696 1.00 91.81 93 ILE A N 1
ATOM 690 C CA . ILE A 1 93 ? 14.191 18.899 -28.097 1.00 91.81 93 ILE A CA 1
ATOM 691 C C . ILE A 1 93 ? 13.284 17.664 -28.182 1.00 91.81 93 ILE A C 1
ATOM 693 O O . ILE A 1 93 ? 13.567 16.679 -27.500 1.00 91.81 93 ILE A O 1
ATOM 697 N N . PRO A 1 94 ? 12.201 17.672 -28.979 1.00 90.69 94 PRO A N 1
ATOM 698 C CA . PRO A 1 94 ? 11.345 16.499 -29.132 1.00 90.69 94 PRO A CA 1
ATOM 699 C C . PRO A 1 94 ? 12.107 15.345 -29.795 1.00 90.69 94 PRO A C 1
ATOM 701 O O . PRO A 1 94 ? 12.893 15.553 -30.722 1.00 90.69 94 PRO A O 1
ATOM 704 N N . LYS A 1 95 ? 11.857 14.118 -29.333 1.00 90.06 95 LYS A N 1
ATOM 705 C CA . LYS A 1 95 ? 12.350 12.907 -30.002 1.00 90.06 95 LYS A CA 1
ATOM 706 C C . LYS A 1 95 ? 11.459 12.627 -31.215 1.00 90.06 95 LYS A C 1
ATOM 708 O O . LYS A 1 95 ? 10.328 12.189 -31.046 1.00 90.06 95 LYS A O 1
ATOM 713 N N . TRP A 1 96 ? 11.949 12.882 -32.428 1.00 86.88 96 TRP A N 1
ATOM 714 C CA . TRP A 1 96 ? 11.170 12.662 -33.658 1.00 86.88 96 TRP A CA 1
ATOM 715 C C . TRP A 1 96 ? 10.812 11.196 -33.903 1.00 86.88 96 TRP A C 1
ATOM 717 O O . TRP A 1 96 ? 9.762 10.922 -34.467 1.00 86.88 96 TRP A O 1
ATOM 727 N N . ASP A 1 97 ? 11.630 10.264 -33.412 1.00 84.00 97 ASP A N 1
ATOM 728 C CA . ASP A 1 97 ? 11.379 8.818 -33.508 1.00 84.00 97 ASP A CA 1
ATOM 729 C C . ASP A 1 97 ? 10.201 8.342 -32.632 1.00 84.00 97 ASP A C 1
ATOM 731 O O . ASP A 1 97 ? 9.855 7.163 -32.636 1.00 84.00 97 ASP A O 1
ATOM 735 N N . CYS A 1 98 ? 9.610 9.260 -31.863 1.00 80.88 98 CYS A N 1
ATOM 736 C CA . CYS A 1 98 ? 8.560 9.031 -30.878 1.00 80.88 98 CYS A CA 1
ATOM 737 C C . CYS A 1 98 ? 7.272 9.832 -31.153 1.00 80.88 98 CYS A C 1
ATOM 739 O O . CYS A 1 98 ? 6.425 9.926 -30.262 1.00 80.88 98 CYS A O 1
ATOM 741 N N . LEU A 1 99 ? 7.152 10.442 -32.342 1.00 75.56 99 LEU A N 1
ATOM 742 C CA . LEU A 1 99 ? 6.002 11.240 -32.797 1.00 75.56 99 LEU A CA 1
ATOM 743 C C . LEU A 1 99 ? 5.121 10.487 -33.801 1.00 75.56 99 LEU A C 1
ATOM 745 O O . LEU A 1 99 ? 5.666 9.688 -34.595 1.00 75.56 99 LEU A O 1
#

Radius of gyration: 41.08 Å; chains: 1; bounding box: 81×76×94 Å

Secondary structure (DSSP, 8-state):
-----------------------------------------HHHHHHHHHHHHHHHHHHHHHHHHHHHHS--------TTSSSEEE-TTS-EEE-GGG-

Foldseek 3Di:
DDDDDDDDDDDDDDDDDDDDDDDDDDDDPPPPPDPPPDPCPVVNVVVVVVVVVVVVVVVVVVVVVVPVVDDPPPPVPPPCVPQFDADPVRDTHGDPVND